Protein AF-A0AAN8WLA9-F1 (afdb_monomer_lite)

Radius of gyration: 20.24 Å; chains: 1; bounding box: 39×17×61 Å

Organism: Halocaridina rubra (NCBI:txid373956)

InterPro domains:
  IPR000276 G protein-coupled receptor, rhodopsin-like [PF00001] (2-86)
  IPR000276 G protein-coupled receptor, rhodopsin-like [PR00237] (14-36)
  IPR000276 G protein-coupled receptor, rhodopsin-like [PR00237] (48-69)
  IPR000276 G protein-coupled receptor, rhodopsin-like [PS00237] (20-36)
  IPR017452 GPCR, rhodopsin-like, 7TM [PS50262] (1-88)

Sequence (88 aa):
MLGWVMCKSVAYVQGVSVSASVNSLVAVSLDRFLAIWFPLKLQITTPRARAIIVIIWIMAITSAIPYVVYFETKVFYPEVPELIVCVE

Secondary structure (DSSP, 8-state):
-HHHHHHHHHHHHHHHHHHHHHHHHHHHHHHHHHHHH-TT-----HHHHHHHHHHHHHHHHHHHHHHHHH-EEEES-TT-TT-EEEE-

pLDDT: mean 71.16, std 7.26, range [51.41, 83.44]

Structure (mmCIF, N/CA/C/O backbone):
data_AF-A0AAN8WLA9-F1
#
_entry.id   AF-A0AAN8WLA9-F1
#
loop_
_atom_site.group_PDB
_atom_site.id
_atom_site.type_symbol
_atom_site.label_atom_id
_atom_site.label_alt_id
_atom_site.label_comp_id
_atom_site.label_asym_id
_atom_site.label_entity_id
_atom_site.label_seq_id
_atom_site.pdbx_PDB_ins_code
_atom_site.Cartn_x
_atom_site.Cartn_y
_atom_site.Cartn_z
_atom_site.occupancy
_atom_site.B_iso_or_equiv
_atom_site.auth_seq_id
_atom_site.auth_comp_id
_atom_site.auth_asym_id
_atom_site.auth_atom_id
_atom_site.pdbx_PDB_model_num
ATOM 1 N N . MET A 1 1 ? 16.992 -4.723 -17.568 1.00 57.41 1 MET A N 1
ATOM 2 C CA . MET A 1 1 ? 15.970 -5.341 -16.687 1.00 57.41 1 MET A CA 1
ATOM 3 C C . MET A 1 1 ? 15.872 -4.675 -15.317 1.00 57.41 1 MET A C 1
ATOM 5 O O . MET A 1 1 ? 14.771 -4.276 -14.970 1.00 57.41 1 MET A O 1
ATOM 9 N N . LEU A 1 2 ? 16.967 -4.502 -14.559 1.00 72.81 2 LEU A N 1
ATOM 10 C CA . LEU A 1 2 ? 16.906 -3.906 -13.210 1.00 72.81 2 LEU A CA 1
ATOM 11 C C . LEU A 1 2 ? 16.236 -2.518 -13.171 1.00 72.81 2 LEU A C 1
ATOM 13 O O . LEU A 1 2 ? 15.422 -2.270 -12.293 1.00 72.81 2 LEU A O 1
ATOM 17 N N . GLY A 1 3 ? 16.523 -1.649 -14.150 1.00 74.19 3 GLY A N 1
ATOM 18 C CA . GLY A 1 3 ? 15.942 -0.302 -14.224 1.00 74.19 3 GLY A CA 1
ATOM 19 C C . GLY A 1 3 ? 14.412 -0.288 -14.306 1.00 74.19 3 GLY A C 1
ATOM 20 O O . GLY A 1 3 ? 13.783 0.487 -13.601 1.00 74.19 3 GLY A O 1
ATOM 21 N N . TRP A 1 4 ? 13.806 -1.201 -15.074 1.00 73.88 4 TRP A N 1
ATOM 22 C CA . TRP A 1 4 ? 12.344 -1.332 -15.173 1.00 73.88 4 TRP A CA 1
ATOM 23 C C . TRP A 1 4 ? 11.713 -1.830 -13.870 1.00 73.88 4 TRP A C 1
ATOM 25 O O . TRP A 1 4 ? 10.693 -1.303 -13.430 1.00 73.88 4 TRP A O 1
ATOM 35 N N . VAL A 1 5 ? 12.354 -2.802 -13.214 1.00 76.50 5 VAL A N 1
ATOM 36 C CA . VAL A 1 5 ? 11.880 -3.325 -11.925 1.00 76.50 5 VAL A CA 1
ATOM 37 C C . VAL A 1 5 ? 11.953 -2.241 -10.849 1.00 76.50 5 VAL A C 1
ATOM 39 O O . VAL A 1 5 ? 10.964 -2.016 -10.159 1.00 76.50 5 VAL A O 1
ATOM 42 N N . MET A 1 6 ? 13.084 -1.535 -10.750 1.00 79.12 6 MET A N 1
ATOM 43 C CA . MET A 1 6 ? 13.276 -0.438 -9.793 1.00 79.12 6 MET A CA 1
ATOM 44 C C . MET A 1 6 ? 12.299 0.717 -10.040 1.00 79.12 6 MET A C 1
ATOM 46 O O . MET A 1 6 ? 11.771 1.278 -9.085 1.00 79.12 6 MET A O 1
ATOM 50 N N . CYS A 1 7 ? 12.000 1.016 -11.307 1.00 80.62 7 CYS A N 1
ATOM 51 C CA . CYS A 1 7 ? 11.018 2.018 -11.714 1.00 80.62 7 CYS A CA 1
ATOM 52 C C . CYS A 1 7 ? 9.658 1.818 -11.050 1.00 80.62 7 CYS A C 1
ATOM 54 O O . CYS A 1 7 ? 9.136 2.693 -10.360 1.00 80.62 7 CYS A O 1
ATOM 56 N N . LYS A 1 8 ? 9.109 0.615 -11.239 1.00 73.25 8 LYS A N 1
ATOM 57 C CA . LYS A 1 8 ? 7.794 0.254 -10.726 1.00 73.25 8 LYS A CA 1
ATOM 58 C C . LYS A 1 8 ? 7.845 0.022 -9.218 1.00 73.25 8 LYS A C 1
ATOM 60 O O . LYS A 1 8 ? 6.931 0.439 -8.512 1.00 73.25 8 LYS A O 1
ATOM 65 N N . SER A 1 9 ? 8.908 -0.602 -8.699 1.00 75.69 9 SER A N 1
ATOM 66 C CA . SER A 1 9 ? 8.994 -0.939 -7.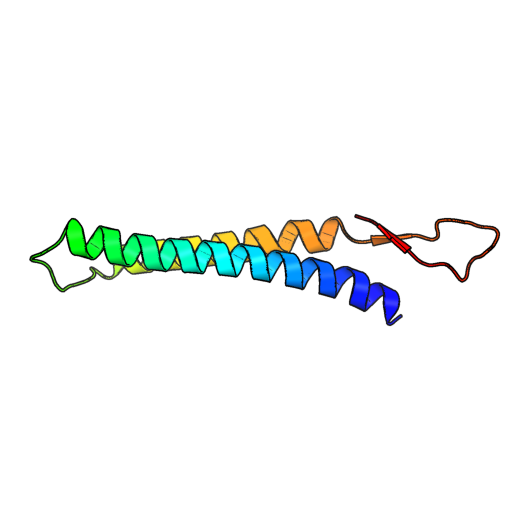275 1.00 75.69 9 SER A CA 1
ATOM 67 C C . SER A 1 9 ? 9.167 0.285 -6.382 1.00 75.69 9 SER A C 1
ATOM 69 O O . SER A 1 9 ? 8.542 0.342 -5.329 1.00 75.69 9 SER A O 1
ATOM 71 N N . VAL A 1 10 ? 9.994 1.262 -6.770 1.00 81.69 10 VAL A N 1
ATOM 72 C CA . VAL A 1 10 ? 10.224 2.474 -5.962 1.00 81.69 10 VAL A CA 1
ATOM 73 C C . VAL A 1 10 ? 8.939 3.280 -5.848 1.00 81.69 10 VAL A C 1
ATOM 75 O O . VAL A 1 10 ? 8.532 3.632 -4.742 1.00 81.69 10 VAL A O 1
ATOM 78 N N . ALA A 1 11 ? 8.264 3.499 -6.974 1.00 74.38 11 ALA A N 1
ATOM 79 C CA . ALA A 1 11 ? 6.999 4.205 -6.997 1.00 74.38 11 ALA A CA 1
ATOM 80 C C . ALA A 1 11 ? 5.923 3.482 -6.173 1.00 74.38 11 ALA A C 1
ATOM 82 O O . ALA A 1 11 ? 5.285 4.085 -5.311 1.00 74.38 11 ALA A O 1
ATOM 83 N N . TYR A 1 12 ? 5.791 2.166 -6.360 1.00 73.31 12 TYR A N 1
ATOM 84 C CA . TYR A 1 12 ? 4.884 1.334 -5.571 1.00 73.31 12 TYR A CA 1
ATOM 85 C C . TYR A 1 12 ? 5.156 1.443 -4.064 1.00 73.31 12 TYR A C 1
ATOM 87 O O . TYR A 1 12 ? 4.238 1.700 -3.285 1.00 73.31 12 TYR A O 1
ATOM 95 N N . VAL A 1 13 ? 6.415 1.296 -3.639 1.00 77.94 13 VAL A N 1
ATOM 96 C CA . VAL A 1 13 ? 6.799 1.384 -2.222 1.00 77.94 13 VAL A CA 1
ATOM 97 C C . VAL A 1 13 ? 6.518 2.776 -1.660 1.00 77.94 13 VAL A C 1
ATOM 99 O O . VAL A 1 13 ? 6.000 2.877 -0.550 1.00 77.94 13 VAL A O 1
ATOM 102 N N . GLN A 1 14 ? 6.782 3.842 -2.417 1.00 78.00 14 GLN A N 1
ATOM 103 C CA . GLN A 1 14 ? 6.461 5.208 -2.002 1.00 78.00 14 GLN A CA 1
ATOM 104 C C . GLN A 1 14 ? 4.953 5.379 -1.759 1.00 78.00 14 GLN A C 1
ATOM 106 O O . GLN A 1 14 ? 4.545 5.899 -0.717 1.00 78.00 14 GLN A O 1
ATOM 111 N N . GLY A 1 15 ? 4.123 4.867 -2.665 1.00 74.88 15 GLY A N 1
ATOM 112 C CA . GLY A 1 15 ? 2.668 4.844 -2.520 1.00 74.88 15 GLY A CA 1
ATOM 113 C C . GLY A 1 15 ? 2.150 4.080 -1.318 1.00 74.88 15 GLY A C 1
ATOM 114 O O . GLY A 1 15 ? 1.286 4.557 -0.570 1.00 74.88 15 GLY A O 1
ATOM 115 N N . VAL A 1 16 ? 2.715 2.896 -1.106 1.00 76.00 16 VAL A N 1
ATOM 116 C CA . VAL A 1 16 ? 2.423 2.063 0.058 1.00 76.00 16 VAL A CA 1
ATOM 117 C C . VAL A 1 16 ? 2.842 2.774 1.344 1.00 76.00 16 VAL A C 1
ATOM 119 O O . VAL A 1 16 ? 2.052 2.807 2.284 1.00 76.00 16 VAL A O 1
ATOM 122 N N . SER A 1 17 ? 4.014 3.412 1.396 1.00 80.38 17 SER A N 1
ATOM 123 C CA . SER A 1 17 ? 4.480 4.163 2.570 1.00 80.38 17 SER A CA 1
ATOM 124 C C . SER A 1 17 ? 3.574 5.343 2.920 1.00 80.38 17 SER A C 1
ATOM 126 O O . SER A 1 17 ? 3.262 5.537 4.099 1.00 80.38 17 SER A O 1
ATOM 128 N N . VAL A 1 18 ? 3.104 6.106 1.929 1.00 79.38 18 VAL A N 1
ATOM 129 C CA . VAL A 1 18 ? 2.149 7.205 2.164 1.00 79.38 18 VAL A CA 1
ATOM 130 C C . VAL A 1 18 ? 0.832 6.651 2.709 1.00 79.38 18 VAL A C 1
ATOM 132 O O . VAL A 1 18 ? 0.341 7.114 3.738 1.00 79.38 18 VAL A O 1
ATOM 135 N N . SER A 1 19 ? 0.304 5.597 2.088 1.00 75.81 19 SER A N 1
ATOM 136 C CA . SER A 1 19 ? -0.945 4.954 2.518 1.00 75.81 19 SER A CA 1
ATOM 137 C C . SER A 1 19 ? -0.842 4.361 3.926 1.00 75.81 19 SER A C 1
ATOM 139 O O . SER A 1 19 ? -1.746 4.522 4.743 1.00 75.81 19 SER A O 1
ATOM 141 N N . ALA A 1 20 ? 0.276 3.704 4.240 1.00 76.00 20 ALA A N 1
ATOM 142 C CA . ALA A 1 20 ? 0.553 3.141 5.557 1.00 76.00 20 ALA A CA 1
ATOM 143 C C . ALA A 1 20 ? 0.666 4.232 6.629 1.00 76.00 20 ALA A C 1
ATOM 145 O O . ALA A 1 20 ? 0.159 4.054 7.738 1.00 76.00 20 ALA A O 1
ATOM 146 N N . SER A 1 21 ? 1.265 5.377 6.293 1.00 83.44 21 SER A N 1
ATOM 147 C CA . SER A 1 21 ? 1.351 6.534 7.189 1.00 83.44 21 SER A CA 1
ATOM 148 C C . SER A 1 21 ? -0.036 7.094 7.503 1.00 83.44 21 SER A C 1
ATOM 150 O O . SER A 1 21 ? -0.373 7.290 8.670 1.00 83.44 21 SER A O 1
ATOM 152 N N . VAL A 1 22 ? -0.881 7.273 6.481 1.00 78.50 22 VAL A N 1
ATOM 153 C CA . VAL A 1 22 ? -2.265 7.743 6.656 1.00 78.50 22 VAL A CA 1
ATOM 154 C C . VAL A 1 22 ? -3.085 6.744 7.471 1.00 78.50 22 VAL A C 1
ATOM 156 O O . VAL A 1 22 ? -3.738 7.139 8.432 1.00 78.50 22 VAL A O 1
ATOM 159 N N . ASN A 1 23 ? -2.999 5.448 7.166 1.00 73.56 23 ASN A N 1
ATOM 160 C CA . ASN A 1 23 ? -3.687 4.405 7.933 1.00 73.56 23 ASN A CA 1
ATOM 161 C C . ASN A 1 23 ? -3.231 4.36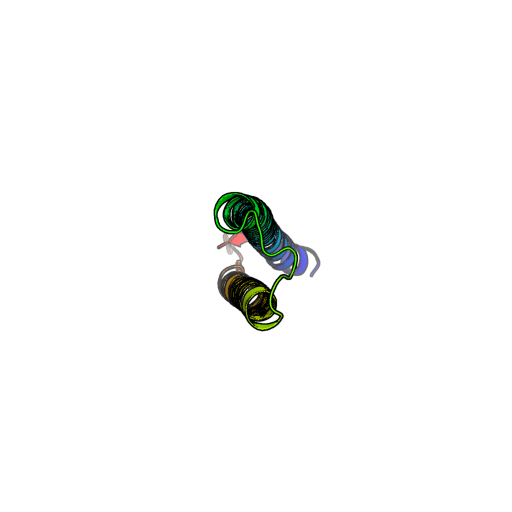4 9.400 1.00 73.56 23 ASN A C 1
ATOM 163 O O . ASN A 1 23 ? -4.056 4.179 10.294 1.00 73.56 23 ASN A O 1
ATOM 167 N N . SER A 1 24 ? -1.940 4.583 9.658 1.00 82.81 24 SER A N 1
ATOM 168 C CA . SER A 1 24 ? -1.396 4.658 11.019 1.00 82.81 24 SER A CA 1
ATOM 169 C C . SER A 1 24 ? -1.934 5.879 11.769 1.00 82.81 24 SER A C 1
ATOM 171 O O . SER A 1 24 ? -2.377 5.750 12.910 1.00 82.81 24 SER A O 1
ATOM 173 N N . LEU A 1 25 ? -1.973 7.051 11.123 1.00 78.81 25 LEU A N 1
ATOM 174 C CA . LEU A 1 25 ? -2.571 8.266 11.691 1.00 78.81 25 LEU A CA 1
ATOM 175 C C . LEU A 1 25 ? -4.061 8.070 11.989 1.00 78.81 25 LEU A C 1
ATOM 177 O O . LEU A 1 25 ? -4.519 8.419 13.074 1.00 78.81 25 LEU A O 1
ATOM 181 N N . VAL A 1 26 ? -4.801 7.451 11.068 1.00 76.94 26 VAL A N 1
ATOM 182 C CA . VAL A 1 26 ? -6.224 7.132 11.238 1.00 76.94 26 VAL A CA 1
ATOM 183 C C . VAL A 1 26 ? -6.433 6.187 12.421 1.00 76.94 26 VAL A C 1
ATOM 185 O O . VAL A 1 26 ? -7.314 6.439 13.241 1.00 76.94 26 VAL A O 1
ATOM 188 N N . ALA A 1 27 ? -5.609 5.145 12.564 1.00 74.38 27 ALA A N 1
ATOM 189 C CA . ALA A 1 27 ? -5.676 4.228 13.700 1.00 74.38 27 ALA A CA 1
ATOM 190 C C . ALA A 1 27 ? -5.459 4.954 15.040 1.00 74.38 27 ALA A C 1
ATOM 192 O O . ALA A 1 27 ? -6.250 4.772 15.966 1.00 74.38 27 ALA A O 1
ATOM 193 N N . VAL A 1 28 ? -4.452 5.831 15.125 1.00 82.38 28 VAL A N 1
ATOM 194 C CA . VAL A 1 28 ? -4.170 6.635 16.329 1.00 82.38 28 VAL A CA 1
ATOM 195 C C . VAL A 1 28 ? -5.303 7.622 16.634 1.00 82.38 28 VAL A C 1
ATOM 197 O O . VAL A 1 28 ? -5.726 7.753 17.784 1.00 82.38 28 VAL A O 1
ATOM 200 N N . SER A 1 29 ? -5.822 8.321 15.623 1.00 76.81 29 SER A N 1
ATOM 201 C CA . SER A 1 29 ? -6.948 9.247 15.790 1.00 76.81 29 SER A CA 1
ATOM 202 C C . SER A 1 29 ? -8.217 8.531 16.246 1.00 76.81 29 SER A C 1
ATOM 204 O O . SER A 1 29 ? -8.944 9.057 17.088 1.00 76.81 29 SER A O 1
ATOM 206 N N . LEU A 1 30 ? -8.477 7.333 15.723 1.00 71.19 30 LEU A N 1
ATOM 207 C CA . LEU A 1 30 ? -9.623 6.517 16.113 1.00 71.19 30 LEU A CA 1
ATOM 208 C C . LEU A 1 30 ? -9.500 6.005 17.546 1.00 71.19 30 LEU A C 1
ATOM 210 O O . LEU A 1 30 ? -10.485 6.077 18.275 1.00 71.19 30 LEU A O 1
ATOM 214 N N . ASP A 1 31 ? -8.319 5.546 17.961 1.00 72.44 31 ASP A N 1
ATOM 215 C CA . ASP A 1 31 ? -8.049 5.147 19.347 1.00 72.44 31 ASP A CA 1
ATOM 216 C C . ASP A 1 31 ? -8.391 6.282 20.327 1.00 72.44 31 ASP A C 1
ATOM 218 O O . ASP A 1 31 ? -9.226 6.116 21.222 1.00 72.44 31 ASP A O 1
ATOM 222 N N . ARG A 1 32 ? -7.869 7.490 20.067 1.00 81.19 32 ARG A N 1
ATOM 223 C CA . ARG A 1 32 ? -8.164 8.679 20.883 1.00 81.19 32 ARG A CA 1
ATOM 224 C C . ARG A 1 32 ? -9.635 9.078 20.849 1.00 81.19 32 ARG A C 1
ATOM 226 O O . ARG A 1 32 ? -10.206 9.399 21.891 1.00 81.19 32 ARG A O 1
ATOM 233 N N . PHE A 1 33 ? -10.258 9.071 19.672 1.00 72.19 33 PHE A N 1
ATOM 234 C CA . PHE A 1 33 ? -11.674 9.409 19.531 1.00 72.19 33 PHE A CA 1
ATOM 235 C C . PHE A 1 33 ? -12.556 8.441 20.329 1.00 72.19 33 PHE A C 1
ATOM 237 O O . PHE A 1 33 ? -13.482 8.866 21.019 1.00 72.19 33 PHE A O 1
ATOM 244 N N . LEU A 1 34 ? -12.245 7.144 20.287 1.00 67.44 34 LEU A N 1
ATOM 245 C CA . LEU A 1 34 ? -12.953 6.117 21.044 1.00 67.44 34 LEU A CA 1
ATOM 246 C C . LEU A 1 34 ? -12.749 6.266 22.555 1.00 67.44 34 LEU A C 1
ATOM 248 O O . LEU A 1 34 ? -13.729 6.161 23.292 1.00 67.44 34 LEU A O 1
ATOM 252 N N . ALA A 1 35 ? -11.530 6.564 23.010 1.00 72.12 35 ALA A N 1
ATOM 253 C CA . ALA A 1 35 ? -11.234 6.771 24.428 1.00 72.12 35 ALA A CA 1
ATOM 254 C C . ALA A 1 35 ? -12.001 7.965 25.029 1.00 72.12 35 ALA A C 1
ATOM 256 O O . ALA A 1 35 ? -12.468 7.893 26.164 1.00 72.12 35 ALA A O 1
ATOM 257 N N . ILE A 1 36 ? -12.168 9.050 24.262 1.00 73.88 36 ILE A N 1
ATOM 258 C CA . ILE A 1 36 ? -12.882 10.260 24.705 1.00 73.88 36 ILE A CA 1
ATOM 259 C C . ILE A 1 36 ? -14.400 10.064 24.659 1.00 73.88 36 ILE A C 1
ATOM 261 O O . ILE A 1 36 ? -15.107 10.477 25.575 1.00 73.88 36 ILE A O 1
ATOM 265 N N . TRP A 1 37 ? -14.917 9.468 23.583 1.00 66.25 37 TRP A N 1
ATOM 266 C CA . TRP A 1 37 ? -16.362 9.376 23.360 1.00 66.25 37 TRP A CA 1
ATOM 267 C C . TRP A 1 37 ? -17.008 8.200 24.110 1.00 66.25 37 TRP A C 1
ATOM 269 O O . TRP A 1 37 ? -18.196 8.246 24.419 1.00 66.25 37 TRP A O 1
ATOM 279 N N . PHE A 1 38 ? -16.235 7.159 24.447 1.00 61.28 38 PHE A N 1
ATOM 280 C CA . PHE A 1 38 ? -16.688 6.007 25.238 1.00 61.28 38 PHE A CA 1
ATOM 281 C C . PHE A 1 38 ? -15.846 5.802 26.512 1.00 61.28 38 PHE A C 1
ATOM 283 O O . PHE A 1 38 ? -15.227 4.749 26.674 1.00 61.28 38 PHE A O 1
ATOM 290 N N . PRO A 1 39 ? -15.877 6.739 27.479 1.00 56.97 39 PRO A N 1
ATOM 291 C CA . PRO A 1 39 ? -15.077 6.643 28.704 1.00 56.97 39 PRO A CA 1
ATOM 292 C C . PRO A 1 39 ? -15.488 5.482 29.637 1.00 56.97 39 PRO A C 1
ATOM 294 O O . PRO A 1 39 ? -14.764 5.174 30.576 1.00 56.97 39 PRO A O 1
ATOM 297 N N . LEU A 1 40 ? -16.633 4.819 29.395 1.00 56.69 40 LEU A N 1
ATOM 298 C CA . LEU A 1 40 ? -17.219 3.815 30.303 1.00 56.69 40 LEU A CA 1
ATOM 299 C C . LEU A 1 40 ? -17.489 2.432 29.672 1.00 56.69 40 LEU A C 1
ATOM 301 O O . LEU A 1 40 ? -18.031 1.550 30.335 1.00 56.69 40 LEU A O 1
ATOM 305 N N . LYS A 1 41 ? -17.120 2.205 28.403 1.00 51.41 41 LYS A N 1
ATOM 306 C CA . LYS A 1 41 ? -17.225 0.882 27.759 1.00 51.41 41 LYS A CA 1
ATOM 307 C C . LYS A 1 41 ? -15.880 0.453 27.194 1.00 51.41 41 LYS A C 1
ATOM 309 O O . LYS A 1 41 ? -15.636 0.527 25.995 1.00 51.41 41 LYS A O 1
ATOM 314 N N . LEU A 1 42 ? -15.047 -0.079 28.081 1.00 53.03 42 LEU A N 1
ATOM 315 C CA . LEU A 1 42 ? -13.857 -0.875 27.778 1.00 53.03 42 LEU A CA 1
ATOM 316 C C . LEU A 1 42 ? -14.227 -2.222 27.113 1.00 53.03 42 LEU A C 1
ATOM 318 O O . LEU A 1 42 ? -13.825 -3.288 27.561 1.00 53.03 42 LEU A O 1
ATOM 322 N N . GLN A 1 43 ? -15.032 -2.189 26.055 1.00 57.44 43 GLN A N 1
ATOM 323 C CA . GLN A 1 43 ? -15.184 -3.281 25.107 1.00 57.44 43 GLN A CA 1
ATOM 324 C C . GLN A 1 43 ? -15.364 -2.635 23.742 1.00 57.44 43 GLN A C 1
ATOM 326 O O . GLN A 1 43 ? -16.461 -2.219 23.368 1.00 57.44 43 GLN A O 1
ATOM 331 N N . ILE A 1 44 ? -14.264 -2.547 22.994 1.00 54.56 44 ILE A N 1
ATOM 332 C CA . ILE A 1 44 ? -14.318 -2.473 21.538 1.00 54.56 44 ILE A CA 1
ATOM 333 C C . ILE A 1 44 ? -15.300 -3.560 21.099 1.00 54.56 44 ILE A C 1
ATOM 335 O O . ILE A 1 44 ? -14.993 -4.750 21.155 1.00 54.56 44 ILE A O 1
ATOM 339 N N . THR A 1 45 ? -16.515 -3.182 20.708 1.00 66.25 45 THR A N 1
ATOM 340 C CA . THR A 1 45 ? -17.417 -4.146 20.094 1.00 66.25 45 THR A CA 1
ATOM 341 C C . THR A 1 45 ? -16.777 -4.532 18.768 1.00 66.25 45 THR A C 1
ATOM 343 O O . THR A 1 45 ? -16.554 -3.675 17.904 1.00 66.25 45 THR A O 1
ATOM 346 N N . THR A 1 46 ? -16.506 -5.824 18.614 1.00 63.22 46 THR A N 1
ATOM 347 C CA . THR A 1 46 ? -15.952 -6.503 17.435 1.00 63.22 46 THR A CA 1
ATOM 348 C C . THR A 1 46 ? -16.363 -5.917 16.070 1.00 63.22 46 THR A C 1
ATOM 350 O O . THR A 1 46 ? -15.487 -5.805 15.209 1.00 63.22 46 THR A O 1
ATOM 353 N N . PRO A 1 47 ? -17.623 -5.483 15.824 1.00 64.94 47 PRO A N 1
ATOM 354 C CA . PRO A 1 47 ? -18.018 -4.887 14.541 1.00 64.94 47 PRO A CA 1
ATOM 355 C C . PRO A 1 47 ? -17.284 -3.593 14.160 1.00 64.94 47 PRO A C 1
ATOM 357 O O . PRO A 1 47 ? -16.966 -3.402 12.987 1.00 64.94 47 PRO A O 1
ATOM 360 N N . ARG A 1 48 ? -16.975 -2.708 15.115 1.00 65.81 48 ARG A N 1
ATOM 361 C CA . ARG A 1 48 ? -16.372 -1.399 14.801 1.00 65.81 48 ARG A CA 1
ATOM 362 C C . ARG A 1 48 ? -14.884 -1.524 14.479 1.00 65.81 48 ARG A C 1
ATOM 364 O O . ARG A 1 48 ? -14.411 -0.907 13.533 1.00 65.81 48 ARG A O 1
ATOM 371 N N . ALA A 1 49 ? -14.178 -2.395 15.200 1.00 67.56 49 ALA A N 1
ATOM 372 C CA . ALA A 1 49 ? -12.808 -2.772 14.860 1.00 67.56 49 ALA A CA 1
ATOM 373 C C . ALA A 1 49 ? -12.735 -3.456 13.487 1.00 67.56 49 ALA A C 1
ATOM 375 O O . ALA A 1 49 ? -11.866 -3.126 12.686 1.00 67.56 49 ALA A O 1
ATOM 376 N N . ARG A 1 50 ? -13.693 -4.340 13.165 1.00 65.75 50 ARG A N 1
ATOM 377 C CA . ARG A 1 50 ? -13.797 -4.939 11.825 1.00 65.75 50 ARG A CA 1
ATOM 378 C C . ARG A 1 50 ? -13.970 -3.894 10.726 1.00 65.75 50 ARG A C 1
ATOM 380 O O . ARG A 1 50 ? -13.303 -4.006 9.706 1.00 65.75 50 ARG A O 1
ATOM 387 N N . ALA A 1 51 ? -14.816 -2.883 10.928 1.00 69.06 51 ALA A N 1
ATOM 388 C CA . ALA A 1 51 ? -15.008 -1.817 9.943 1.00 69.06 51 ALA A CA 1
ATOM 389 C C . ALA A 1 51 ? -13.709 -1.037 9.679 1.00 69.06 51 ALA A C 1
ATOM 391 O O . ALA A 1 51 ? -13.368 -0.786 8.528 1.00 69.06 51 ALA A O 1
ATOM 392 N N . ILE A 1 52 ? -12.944 -0.730 10.731 1.00 68.06 52 ILE A N 1
ATOM 393 C CA . ILE A 1 52 ? -11.646 -0.045 10.618 1.00 68.06 52 ILE A CA 1
ATOM 394 C C . ILE A 1 52 ? -10.641 -0.912 9.847 1.00 68.06 52 ILE A C 1
ATOM 396 O O . ILE A 1 52 ? -9.978 -0.423 8.936 1.00 68.06 52 ILE A O 1
ATOM 400 N N . ILE A 1 53 ? -10.578 -2.212 10.144 1.00 71.19 53 ILE A N 1
ATOM 401 C CA . ILE A 1 53 ? -9.70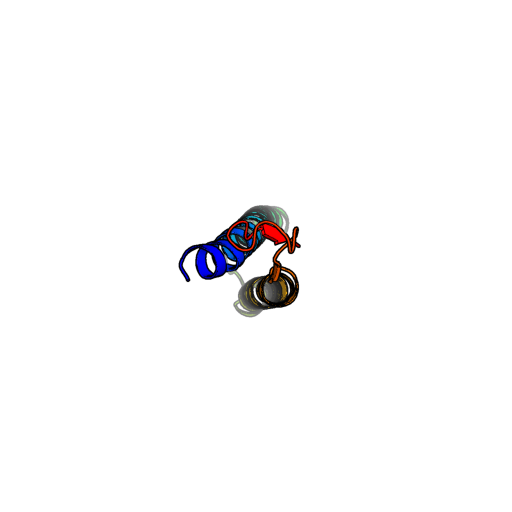2 -3.158 9.436 1.00 71.19 53 ILE A CA 1
ATOM 402 C C . ILE A 1 53 ? -10.082 -3.264 7.951 1.00 71.19 53 ILE A C 1
ATOM 404 O O . ILE A 1 53 ? -9.201 -3.250 7.095 1.00 71.19 53 ILE A O 1
ATOM 408 N N . VAL A 1 54 ? -11.377 -3.328 7.627 1.00 74.38 54 VAL A N 1
ATOM 409 C CA . VAL A 1 54 ? -11.864 -3.378 6.236 1.00 74.38 54 VAL A CA 1
ATOM 410 C C . VAL A 1 54 ? -11.503 -2.099 5.479 1.00 74.38 54 VAL A C 1
ATOM 412 O O . VAL A 1 54 ? -11.053 -2.173 4.341 1.00 74.38 54 VAL A O 1
ATOM 415 N N . ILE A 1 55 ? -11.634 -0.935 6.116 1.00 70.19 55 ILE A N 1
ATOM 416 C CA . ILE A 1 55 ? -11.264 0.357 5.526 1.00 70.19 55 ILE A CA 1
ATOM 417 C C . ILE A 1 55 ? -9.754 0.421 5.239 1.00 70.19 55 ILE A C 1
ATOM 419 O O . ILE A 1 55 ? -9.360 0.854 4.157 1.00 70.19 55 ILE A O 1
ATOM 423 N N . ILE A 1 56 ? -8.917 -0.078 6.156 1.00 71.25 56 ILE A N 1
ATOM 424 C CA . ILE A 1 56 ? -7.460 -0.180 5.958 1.00 71.25 56 ILE A CA 1
ATOM 425 C C . ILE A 1 56 ? -7.136 -1.097 4.771 1.00 71.25 56 ILE A C 1
ATOM 427 O O . ILE A 1 56 ? -6.314 -0.742 3.927 1.00 71.25 56 ILE A O 1
ATOM 431 N N . TRP A 1 57 ? -7.805 -2.248 4.67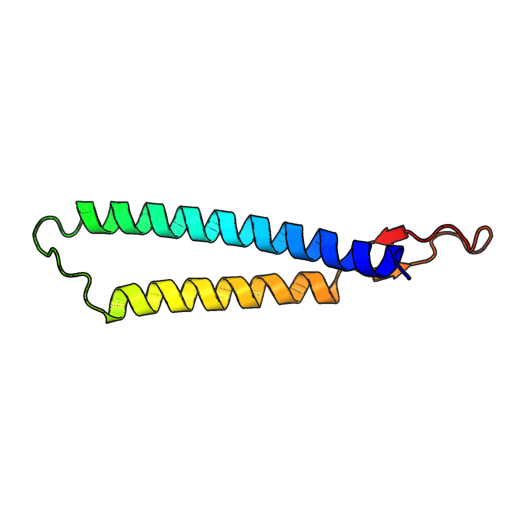2 1.00 70.50 57 TRP A N 1
ATOM 432 C CA . TRP A 1 57 ? -7.629 -3.193 3.565 1.00 70.50 57 TRP A CA 1
ATOM 433 C C . TRP A 1 57 ? -8.043 -2.605 2.213 1.00 70.50 57 TRP A C 1
ATOM 435 O O . TRP A 1 57 ? -7.298 -2.723 1.242 1.00 70.50 57 TRP A O 1
ATOM 445 N N . ILE A 1 58 ? -9.197 -1.935 2.145 1.00 74.31 58 ILE A N 1
ATOM 446 C CA . ILE A 1 58 ? -9.668 -1.286 0.915 1.00 74.31 58 ILE A CA 1
ATOM 447 C C . ILE A 1 58 ? -8.694 -0.186 0.500 1.00 74.31 58 ILE A C 1
ATOM 449 O O . ILE A 1 58 ? -8.314 -0.131 -0.666 1.00 74.31 58 ILE A O 1
ATOM 453 N N . MET A 1 59 ? -8.233 0.650 1.433 1.00 68.94 59 MET A N 1
ATOM 454 C CA . MET A 1 59 ? -7.272 1.706 1.114 1.00 68.94 59 MET A CA 1
ATOM 455 C C . MET A 1 59 ? -5.921 1.152 0.652 1.00 68.94 59 MET A C 1
ATOM 457 O O . MET A 1 59 ? -5.368 1.672 -0.312 1.00 68.94 59 MET A O 1
ATOM 461 N N . ALA A 1 60 ? -5.425 0.075 1.267 1.00 67.12 60 ALA A N 1
ATOM 462 C CA . ALA A 1 60 ? -4.186 -0.583 0.849 1.00 67.12 60 ALA A CA 1
ATOM 463 C C . ALA A 1 60 ? -4.280 -1.196 -0.560 1.00 67.12 60 ALA A C 1
ATOM 465 O O . ALA A 1 60 ? -3.334 -1.109 -1.338 1.00 67.12 60 ALA A O 1
ATOM 466 N N . ILE A 1 61 ? -5.425 -1.789 -0.912 1.00 69.62 61 ILE A N 1
ATOM 467 C CA . ILE A 1 61 ? -5.650 -2.339 -2.257 1.00 69.62 61 ILE A CA 1
ATOM 468 C C . ILE A 1 61 ? -5.840 -1.208 -3.275 1.00 69.62 61 ILE A C 1
ATOM 470 O O . ILE A 1 61 ? -5.280 -1.257 -4.366 1.00 69.62 61 ILE A O 1
ATOM 474 N N . THR A 1 62 ? -6.597 -0.169 -2.921 1.00 69.31 62 THR A N 1
ATOM 475 C CA . THR A 1 62 ? -6.894 0.951 -3.828 1.00 69.31 62 THR A CA 1
ATOM 476 C C . THR A 1 62 ? -5.643 1.765 -4.130 1.00 69.31 62 THR A C 1
ATOM 478 O O . THR A 1 62 ? -5.466 2.200 -5.264 1.00 69.31 62 THR A O 1
ATOM 481 N N . SER A 1 63 ? -4.743 1.933 -3.157 1.00 64.50 63 SER A N 1
ATOM 482 C CA . SER A 1 63 ? -3.478 2.620 -3.394 1.00 64.50 63 SER A CA 1
ATOM 483 C C . SER A 1 63 ? -2.495 1.798 -4.218 1.00 64.50 63 SER A C 1
ATOM 485 O O . SER A 1 63 ? -1.695 2.391 -4.923 1.00 64.50 63 SER A O 1
ATOM 487 N N . ALA A 1 64 ? -2.576 0.466 -4.222 1.00 60.06 64 ALA A N 1
ATOM 488 C CA . ALA A 1 64 ? -1.707 -0.379 -5.043 1.00 60.06 64 ALA A CA 1
ATOM 489 C C .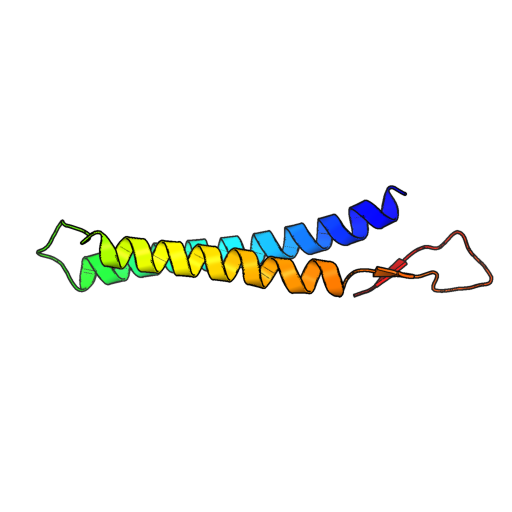 ALA A 1 64 ? -2.004 -0.286 -6.555 1.00 60.06 64 ALA A C 1
ATOM 491 O O . ALA A 1 64 ? -1.101 -0.452 -7.373 1.00 60.06 64 ALA A O 1
ATOM 492 N N . ILE A 1 65 ? -3.253 -0.005 -6.937 1.00 64.75 65 ILE A N 1
ATOM 493 C CA . ILE A 1 65 ? -3.715 -0.012 -8.335 1.00 64.75 65 ILE A CA 1
ATOM 494 C C . ILE A 1 65 ? -3.080 1.094 -9.207 1.00 64.75 65 ILE A C 1
ATOM 496 O O . ILE A 1 65 ? -2.564 0.762 -10.276 1.00 64.75 65 ILE A O 1
ATOM 500 N N . PRO A 1 66 ? -3.062 2.385 -8.813 1.00 62.16 66 PRO A N 1
ATOM 501 C CA . PRO A 1 66 ? -2.545 3.447 -9.678 1.00 62.16 66 PRO A CA 1
ATOM 502 C C . PRO A 1 66 ? -1.036 3.335 -9.931 1.00 62.16 66 PRO A C 1
ATOM 504 O O . PRO A 1 66 ? -0.590 3.604 -11.042 1.00 62.16 66 PRO A O 1
ATOM 507 N N . TYR A 1 67 ? -0.246 2.854 -8.965 1.00 60.56 67 TYR A N 1
ATOM 508 C CA . TYR A 1 67 ? 1.209 2.726 -9.137 1.00 60.56 67 TYR A CA 1
ATOM 509 C C . TYR A 1 67 ? 1.621 1.692 -10.184 1.00 60.56 67 TYR A C 1
ATOM 511 O O . TYR A 1 67 ? 2.641 1.866 -10.846 1.00 60.56 67 TYR A O 1
ATOM 519 N N . VAL A 1 68 ? 0.835 0.627 -10.356 1.00 58.94 68 VAL A N 1
ATOM 520 C CA . VAL A 1 68 ? 1.126 -0.419 -11.348 1.00 58.94 68 VAL A CA 1
ATOM 521 C C . VAL A 1 68 ? 0.843 0.067 -12.772 1.00 58.94 68 VAL A C 1
ATOM 523 O O . VAL A 1 68 ? 1.544 -0.341 -13.701 1.00 58.94 68 VAL A O 1
ATOM 526 N N . VAL A 1 69 ? -0.164 0.933 -12.926 1.00 63.00 69 VAL A N 1
ATOM 527 C CA . VAL A 1 69 ? -0.660 1.421 -14.221 1.00 63.00 69 VAL A CA 1
ATOM 528 C C . VAL A 1 69 ? 0.100 2.654 -14.714 1.00 63.00 69 VAL A C 1
ATOM 530 O O . VAL A 1 69 ? 0.276 2.795 -15.918 1.00 63.00 69 VAL A O 1
ATOM 533 N N . TYR A 1 70 ? 0.536 3.534 -13.810 1.00 65.62 70 TYR A N 1
ATOM 534 C CA . TYR A 1 70 ? 1.110 4.830 -14.184 1.00 65.62 70 TYR A CA 1
ATOM 535 C C . TYR A 1 70 ? 2.606 4.710 -14.534 1.00 65.62 70 TYR A C 1
ATOM 537 O O . TYR A 1 70 ? 3.024 5.043 -15.634 1.00 65.62 70 TYR A O 1
ATOM 545 N N . PHE A 1 71 ? 3.412 4.079 -13.672 1.00 67.31 71 PHE A N 1
ATOM 546 C CA . PHE A 1 71 ? 4.863 4.026 -13.877 1.00 67.31 71 PHE A CA 1
ATOM 547 C C . PHE A 1 71 ? 5.274 3.075 -15.005 1.00 67.31 71 PHE A C 1
ATOM 549 O O . PHE A 1 71 ? 5.204 1.850 -14.858 1.00 67.31 71 PHE A O 1
ATOM 556 N N . GLU A 1 72 ? 5.788 3.633 -16.099 1.00 70.12 72 GLU A N 1
ATOM 557 C CA . GLU A 1 72 ? 6.337 2.902 -17.243 1.00 70.12 72 GLU A CA 1
ATOM 558 C C . GLU A 1 72 ? 7.719 3.446 -17.628 1.00 70.12 72 GLU A C 1
ATOM 560 O O . GLU A 1 72 ? 8.006 4.639 -17.529 1.00 70.12 72 GLU A O 1
ATOM 565 N N . THR A 1 73 ? 8.607 2.571 -18.1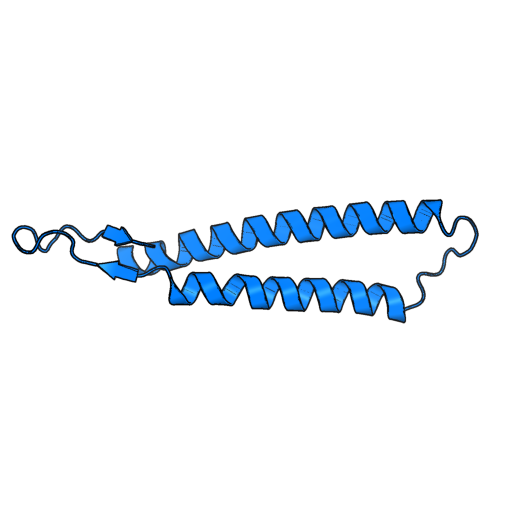04 1.00 69.25 73 THR A N 1
ATOM 566 C CA . THR A 1 73 ? 9.894 3.026 -18.645 1.00 69.25 73 THR A CA 1
ATOM 567 C C . THR A 1 73 ? 9.763 3.319 -20.126 1.00 69.25 73 THR A C 1
ATOM 569 O O . THR A 1 73 ? 9.389 2.428 -20.894 1.00 69.25 73 THR A O 1
ATOM 572 N N . LYS A 1 74 ? 10.137 4.527 -20.547 1.00 76.62 74 LYS A N 1
ATOM 573 C CA . LYS A 1 74 ? 10.181 4.899 -21.966 1.00 76.62 74 LYS A CA 1
ATOM 574 C C . LYS A 1 74 ? 11.581 5.356 -22.362 1.00 76.62 74 LYS A C 1
ATOM 576 O O . LYS A 1 74 ? 12.327 5.913 -21.558 1.00 76.62 74 LYS A O 1
ATOM 581 N N . VAL A 1 75 ? 11.935 5.099 -23.619 1.00 76.31 75 VAL A N 1
ATOM 582 C CA . VAL A 1 75 ? 13.153 5.633 -24.237 1.00 76.31 75 VAL A CA 1
ATOM 583 C C . VAL A 1 75 ? 12.833 7.058 -24.674 1.00 76.31 75 VAL A C 1
ATOM 585 O O . VAL A 1 75 ? 11.985 7.260 -25.540 1.00 76.31 75 VAL A O 1
ATOM 588 N N . PHE A 1 76 ? 13.446 8.043 -24.019 1.00 78.62 76 PHE A N 1
ATOM 589 C CA . PHE A 1 76 ? 13.122 9.458 -24.233 1.00 78.62 76 PHE A CA 1
ATOM 590 C C . PHE A 1 76 ? 13.801 10.027 -25.492 1.00 78.62 76 PHE A C 1
ATOM 592 O O . PHE A 1 76 ? 13.241 10.906 -26.140 1.00 78.62 76 PHE A O 1
ATOM 599 N N . TYR A 1 77 ? 14.963 9.485 -25.886 1.00 78.06 77 TYR A N 1
ATOM 600 C CA . TYR A 1 77 ? 15.696 9.897 -27.087 1.00 78.06 77 TYR A CA 1
ATOM 601 C C . TYR A 1 77 ? 16.043 8.694 -27.981 1.00 78.06 77 TYR A C 1
ATOM 603 O O . TYR A 1 77 ? 16.782 7.811 -27.543 1.00 78.06 77 TYR A O 1
ATOM 611 N N . PRO A 1 78 ? 15.574 8.652 -29.242 1.00 73.44 78 PRO A N 1
ATOM 612 C CA . PRO A 1 78 ? 15.877 7.557 -30.168 1.00 73.44 78 PRO A CA 1
ATOM 613 C C . PRO A 1 78 ? 17.341 7.531 -30.648 1.00 73.44 78 PRO A C 1
ATOM 615 O O . PRO A 1 78 ? 17.792 6.499 -31.133 1.00 73.44 78 PRO A O 1
ATOM 618 N N . GLU A 1 79 ? 18.095 8.625 -30.492 1.00 77.31 79 GLU A N 1
ATOM 619 C CA . GLU A 1 79 ? 19.528 8.706 -30.839 1.00 77.31 79 GLU A CA 1
ATOM 620 C C . GLU A 1 79 ? 20.459 8.098 -29.775 1.00 77.31 79 GLU A C 1
ATOM 622 O O . GLU A 1 79 ? 21.583 7.716 -30.093 1.00 77.31 79 GLU A O 1
ATOM 627 N N . VAL A 1 80 ? 19.996 7.957 -28.527 1.00 75.88 80 VAL A N 1
ATOM 628 C CA . VAL A 1 80 ? 20.728 7.307 -27.424 1.00 75.88 80 VAL A CA 1
ATOM 629 C C . VAL A 1 80 ? 19.842 6.235 -26.778 1.00 75.88 80 VAL A C 1
ATOM 631 O O . VAL A 1 80 ? 19.287 6.443 -25.697 1.00 75.88 80 VAL A O 1
ATOM 634 N N . PRO A 1 81 ? 19.696 5.061 -27.421 1.00 70.94 81 PRO A N 1
ATOM 635 C CA . PRO A 1 81 ? 18.783 4.005 -26.972 1.00 70.94 81 PRO A CA 1
ATOM 636 C C . PRO A 1 81 ? 19.141 3.395 -25.603 1.00 70.94 81 PRO A C 1
ATOM 638 O O . PRO A 1 81 ? 18.344 2.649 -25.039 1.00 70.94 81 PRO A O 1
ATOM 641 N N . GLU A 1 82 ? 20.311 3.715 -25.045 1.00 75.75 82 GLU A N 1
ATOM 642 C CA . GLU A 1 82 ? 20.733 3.286 -23.706 1.00 75.75 82 GLU A CA 1
ATOM 643 C C . GLU A 1 82 ? 20.113 4.121 -22.570 1.00 75.75 82 GLU A C 1
ATOM 645 O O . GLU A 1 82 ? 20.083 3.670 -21.421 1.00 75.75 82 GLU A O 1
ATOM 650 N N . LEU A 1 83 ? 19.582 5.317 -22.863 1.00 78.38 83 LEU A N 1
ATOM 651 C CA . LEU A 1 83 ? 18.988 6.191 -21.852 1.00 78.38 83 LEU A CA 1
ATOM 652 C C . LEU A 1 83 ? 17.508 5.845 -21.625 1.00 78.38 83 LEU A C 1
ATOM 654 O O . LEU A 1 83 ? 16.605 6.342 -22.302 1.00 78.38 83 LEU A O 1
ATOM 658 N N . ILE A 1 84 ? 17.267 4.983 -20.637 1.00 73.81 84 ILE A N 1
ATOM 659 C CA . ILE A 1 84 ? 15.930 4.548 -20.214 1.00 73.81 84 ILE A CA 1
ATOM 660 C C . ILE A 1 84 ? 15.495 5.380 -19.009 1.00 73.81 84 ILE A C 1
ATOM 662 O O . ILE A 1 84 ? 16.163 5.368 -17.974 1.00 73.81 84 ILE A O 1
ATOM 666 N N . VAL A 1 85 ? 14.360 6.073 -19.126 1.00 78.38 85 VAL A N 1
ATOM 667 C CA . VAL A 1 85 ? 13.844 6.951 -18.068 1.00 78.38 85 VAL A CA 1
ATOM 668 C C . VAL A 1 85 ? 12.536 6.391 -17.520 1.00 78.38 85 VAL A C 1
ATOM 670 O O . VAL A 1 85 ? 11.694 5.881 -18.262 1.00 78.38 85 VAL A O 1
ATOM 673 N N . CYS A 1 86 ? 12.384 6.482 -16.203 1.00 76.69 86 CYS A N 1
ATOM 674 C CA . CYS A 1 86 ? 11.128 6.236 -15.513 1.00 76.69 86 CYS A CA 1
ATOM 675 C C . CYS A 1 86 ? 10.239 7.451 -15.624 1.00 76.69 86 CYS A C 1
ATOM 677 O O . CYS A 1 86 ? 10.599 8.512 -15.116 1.00 76.69 86 CYS A O 1
ATOM 679 N N . VAL A 1 87 ? 9.102 7.285 -16.281 1.00 73.12 87 VAL A N 1
ATOM 680 C CA . VAL A 1 87 ? 8.117 8.347 -16.417 1.00 73.12 87 VAL A CA 1
ATOM 681 C C . VAL A 1 87 ? 6.845 7.883 -15.721 1.00 73.12 87 VAL A C 1
ATOM 683 O O . VAL A 1 87 ? 6.504 6.697 -15.762 1.00 73.12 87 VAL A O 1
ATOM 686 N N . GLU A 1 88 ? 6.218 8.820 -15.020 1.00 68.38 88 GLU A N 1
ATOM 687 C CA . GLU A 1 88 ? 4.879 8.669 -14.458 1.00 68.38 88 GLU A CA 1
ATOM 688 C C . GLU A 1 88 ? 3.818 8.789 -15.564 1.00 68.38 88 GLU A C 1
ATOM 690 O O . GLU A 1 88 ? 3.946 9.685 -16.432 1.00 68.38 88 GLU A O 1
#

Foldseek 3Di:
DVVFVCQLVVLLVVLLVVLVVVLVVVVVVVVVVCCVVCVDDPDPPPVVVVVSVVVSVVSNVVSNPVSNVFWDWDQPDPVCSVDIDTGD